Protein AF-A0A2U8JGB9-F1 (afdb_monomer)

Foldseek 3Di:
DCDDQCVDEAEAAACGLFVLLLVLQPDPDFHNEYEYQQYAQAPPLPDDSNRGAAQVSHVFYEYEQQAQADPGNPIRGHDDDHTPHYFCVVQRNHDPCQDVVNVVVCCVVPNPPCVVVSSCVSRCVSVVLVVVCVVPVVDRDDGFDDPHPVCVVVVNTPDPDDD

Solvent-accessible surface area (backbone atoms only — not comparable to full-atom values): 8801 Å² total; per-residue (Å²): 138,87,80,66,45,71,78,37,70,45,79,12,53,27,67,40,14,28,53,45,17,42,50,24,58,72,42,98,56,59,24,35,31,35,38,26,25,13,31,40,3,57,83,39,58,83,44,54,63,83,78,22,43,30,41,82,19,20,76,36,22,39,27,34,29,18,18,30,51,60,57,90,52,65,9,63,13,30,72,71,82,44,36,76,44,66,42,47,60,83,63,10,38,50,41,90,90,42,47,71,70,55,42,52,50,48,35,72,75,69,42,82,87,53,62,68,56,49,72,37,40,22,41,53,42,25,53,54,54,53,52,48,46,70,74,32,68,93,67,58,87,84,86,57,74,61,96,46,61,69,46,41,77,70,63,74,36,79,63,88,70,89,127

Structure (mmCIF, N/CA/C/O backbone):
data_AF-A0A2U8JGB9-F1
#
_entry.id   AF-A0A2U8JGB9-F1
#
loop_
_atom_site.group_PDB
_atom_site.id
_atom_site.type_symbol
_atom_site.label_atom_id
_atom_site.label_alt_id
_atom_site.label_comp_id
_atom_site.label_asym_id
_atom_site.label_entity_id
_atom_site.label_seq_id
_atom_site.pdbx_PDB_ins_code
_atom_site.Cartn_x
_atom_site.Cartn_y
_atom_site.Cartn_z
_atom_site.occupancy
_atom_site.B_iso_or_equiv
_atom_site.auth_seq_id
_atom_site.auth_comp_id
_atom_site.auth_asym_id
_atom_site.auth_atom_id
_atom_site.pdbx_PDB_model_num
ATOM 1 N N . PHE A 1 1 ? -22.806 14.079 18.003 1.00 59.66 1 PHE A N 1
ATOM 2 C CA . PHE A 1 1 ? -22.543 13.418 16.710 1.00 59.66 1 PHE A CA 1
ATOM 3 C C . PHE A 1 1 ? -22.001 12.022 16.982 1.00 59.66 1 PHE A C 1
ATOM 5 O O . PHE A 1 1 ? -21.028 11.920 17.714 1.00 59.66 1 PHE A O 1
ATOM 12 N N . ASN A 1 2 ? -22.656 10.967 16.489 1.00 85.50 2 ASN A N 1
ATOM 13 C CA . ASN A 1 2 ? -22.257 9.570 16.713 1.00 85.50 2 ASN A CA 1
ATOM 14 C C . ASN A 1 2 ? -22.099 8.869 15.353 1.00 85.50 2 ASN A C 1
ATOM 16 O O . ASN A 1 2 ? -22.965 8.101 14.944 1.00 85.50 2 ASN A O 1
ATOM 20 N N . TYR A 1 3 ? -21.051 9.236 14.608 1.00 92.19 3 TYR A N 1
ATOM 21 C CA . TYR A 1 3 ? -20.757 8.615 13.316 1.00 92.19 3 TYR A CA 1
ATOM 22 C C . TYR A 1 3 ? -20.073 7.256 13.544 1.00 92.19 3 TYR A C 1
ATOM 24 O O . TYR A 1 3 ? -19.133 7.187 14.342 1.00 92.19 3 TYR A O 1
ATOM 32 N N . PRO A 1 4 ? -20.530 6.174 12.900 1.00 94.25 4 PRO A N 1
ATOM 33 C CA . PRO A 1 4 ? -20.021 4.838 13.169 1.00 94.25 4 PRO A CA 1
ATOM 34 C C . PRO A 1 4 ? -18.667 4.604 12.465 1.00 94.25 4 PRO A C 1
ATOM 36 O O . PRO A 1 4 ? -18.539 4.773 11.255 1.00 94.25 4 PRO A O 1
ATOM 39 N N . LEU A 1 5 ? -17.635 4.218 13.228 1.00 95.25 5 LEU A N 1
ATOM 40 C CA . LEU A 1 5 ? -16.259 4.059 12.715 1.00 95.25 5 LEU A CA 1
ATOM 41 C C . LEU A 1 5 ? -16.078 2.851 11.784 1.00 95.25 5 LEU A C 1
ATOM 43 O O . LEU A 1 5 ? -15.159 2.835 10.970 1.00 95.25 5 LEU A O 1
ATOM 47 N N . ASN A 1 6 ? -16.991 1.881 11.833 1.00 95.81 6 ASN A N 1
ATOM 48 C CA . ASN A 1 6 ? -17.023 0.774 10.879 1.00 95.81 6 ASN A CA 1
ATOM 49 C C . ASN A 1 6 ? -17.484 1.203 9.465 1.00 95.81 6 ASN A C 1
ATOM 51 O O . ASN A 1 6 ? -17.469 0.383 8.555 1.00 95.81 6 ASN A O 1
ATOM 55 N N . ASN A 1 7 ? -17.874 2.468 9.265 1.00 96.94 7 ASN A N 1
ATOM 56 C CA . ASN A 1 7 ? -18.123 3.051 7.943 1.00 96.94 7 ASN A CA 1
ATOM 57 C C . ASN A 1 7 ? -16.938 3.906 7.452 1.00 96.94 7 ASN A C 1
ATOM 59 O O . ASN A 1 7 ? -17.093 4.677 6.505 1.00 96.94 7 ASN A O 1
ATOM 63 N N . LEU A 1 8 ? -15.783 3.846 8.125 1.00 97.75 8 LEU A N 1
ATOM 64 C CA . LEU A 1 8 ? -14.601 4.630 7.777 1.00 97.75 8 LEU A CA 1
ATOM 65 C C . LEU A 1 8 ? -13.539 3.755 7.104 1.00 97.75 8 LEU A C 1
ATOM 67 O O . LEU A 1 8 ? -13.080 2.767 7.680 1.00 97.75 8 LEU A O 1
ATOM 71 N N . HIS A 1 9 ? -13.128 4.170 5.906 1.00 98.69 9 HIS A N 1
ATOM 72 C CA . HIS A 1 9 ? -11.991 3.623 5.170 1.00 98.69 9 HIS A CA 1
ATOM 73 C C . HIS A 1 9 ? -10.967 4.741 4.969 1.00 98.69 9 HIS A C 1
ATOM 75 O O . HIS A 1 9 ? -11.266 5.751 4.335 1.00 98.69 9 HIS A O 1
ATOM 81 N N . LEU A 1 10 ? -9.776 4.584 5.545 1.00 98.81 10 LEU A N 1
ATOM 82 C CA . LEU A 1 10 ? -8.669 5.523 5.374 1.00 98.81 10 LEU A CA 1
ATOM 83 C C . LEU A 1 10 ? -7.757 5.056 4.237 1.00 98.81 10 LEU A C 1
ATOM 85 O O . LEU A 1 10 ? -7.347 3.898 4.204 1.00 98.81 10 LEU A O 1
ATOM 89 N N . LEU A 1 11 ? -7.406 5.961 3.329 1.00 98.88 11 LEU A N 1
ATOM 90 C CA . LEU A 1 11 ? -6.449 5.704 2.257 1.00 98.88 11 LEU A CA 1
ATOM 91 C C . LEU A 1 11 ? -5.232 6.594 2.487 1.00 98.88 11 LEU A C 1
ATOM 93 O O . LEU A 1 11 ? -5.354 7.820 2.492 1.00 98.88 11 LEU A O 1
ATOM 97 N N .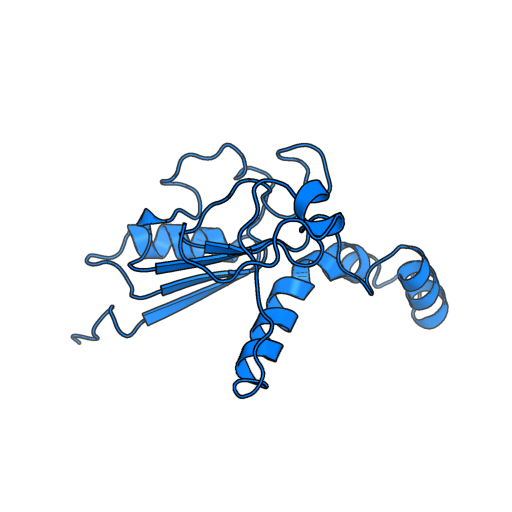 GLY A 1 12 ? -4.071 5.984 2.708 1.00 98.81 12 GLY A N 1
ATOM 98 C CA . GLY A 1 12 ? -2.837 6.702 3.003 1.00 98.81 12 GLY A CA 1
ATOM 99 C C . GLY A 1 12 ? -1.747 6.363 1.997 1.00 98.81 12 GLY A C 1
ATOM 100 O O . GLY A 1 12 ? -1.406 5.198 1.835 1.00 98.81 12 GLY A O 1
ATOM 101 N N . TYR A 1 13 ? -1.187 7.378 1.342 1.00 98.56 13 TYR A N 1
ATOM 102 C CA . TYR A 1 13 ? -0.071 7.240 0.402 1.00 98.56 13 TYR A CA 1
ATOM 103 C C . TYR A 1 13 ? 1.249 7.666 1.040 1.00 98.56 13 TYR A C 1
ATOM 105 O O . TYR A 1 13 ? 1.291 8.710 1.698 1.00 98.56 13 TYR A O 1
ATOM 113 N N . SER A 1 14 ? 2.328 6.911 0.811 1.00 97.50 14 SER A N 1
ATOM 114 C CA . SER A 1 14 ? 3.670 7.255 1.297 1.00 97.50 14 SER A CA 1
ATOM 115 C C . SER A 1 14 ? 3.674 7.469 2.823 1.00 97.50 14 SER A C 1
ATOM 117 O O . SER A 1 14 ? 3.206 6.609 3.570 1.00 97.50 14 SER A O 1
ATOM 119 N N . LEU A 1 15 ? 4.124 8.630 3.316 1.00 97.81 15 LEU A N 1
ATOM 120 C CA . LEU A 1 15 ? 4.026 9.026 4.732 1.00 97.81 15 LEU A CA 1
ATOM 121 C C . LEU A 1 15 ? 2.583 9.019 5.271 1.00 97.81 15 LEU A C 1
ATOM 123 O O . LEU A 1 15 ? 2.352 8.744 6.449 1.00 97.81 15 LEU A O 1
ATOM 127 N N . GLY A 1 16 ? 1.600 9.293 4.412 1.00 98.62 16 GLY A N 1
ATOM 128 C CA . GLY A 1 16 ? 0.182 9.277 4.762 1.00 98.62 16 GLY A CA 1
ATOM 129 C C . GLY A 1 16 ? -0.324 7.894 5.177 1.00 98.62 16 GLY A C 1
ATOM 130 O O . GLY A 1 16 ? -1.269 7.816 5.956 1.00 98.62 16 GLY A O 1
ATOM 131 N N . ALA A 1 17 ? 0.316 6.809 4.727 1.00 98.75 17 ALA A N 1
ATOM 132 C CA . ALA A 1 17 ? -0.012 5.454 5.173 1.00 98.75 17 ALA A CA 1
ATOM 133 C C . ALA A 1 17 ? 0.248 5.279 6.678 1.00 98.75 17 ALA A C 1
ATOM 135 O O . ALA A 1 17 ? -0.591 4.747 7.400 1.00 98.75 17 ALA A O 1
ATOM 136 N N . HIS A 1 18 ? 1.376 5.793 7.172 1.00 98.62 18 HIS A N 1
ATOM 137 C CA . HIS A 1 18 ? 1.700 5.759 8.600 1.00 98.62 18 HIS A CA 1
ATOM 138 C C . HIS A 1 18 ? 0.835 6.722 9.404 1.00 98.62 18 HIS A C 1
ATOM 140 O O . HIS A 1 18 ? 0.386 6.368 10.489 1.00 98.62 18 HIS A O 1
ATOM 146 N N . ALA A 1 19 ? 0.522 7.900 8.855 1.00 98.62 19 ALA A N 1
ATOM 147 C CA . ALA A 1 19 ? -0.438 8.805 9.483 1.00 98.62 19 ALA A CA 1
ATOM 148 C C . ALA A 1 19 ? -1.822 8.147 9.644 1.00 98.62 19 ALA A C 1
ATOM 150 O O . ALA A 1 19 ? -2.444 8.295 10.694 1.00 98.62 19 ALA A O 1
ATOM 151 N N . ALA A 1 20 ? -2.282 7.390 8.641 1.00 98.62 20 ALA A N 1
ATOM 152 C CA . ALA A 1 20 ? -3.527 6.627 8.715 1.00 98.62 20 ALA A CA 1
ATOM 153 C C . ALA A 1 20 ? -3.464 5.515 9.774 1.00 98.62 20 ALA A C 1
ATOM 155 O O . ALA A 1 20 ? -4.414 5.376 10.541 1.00 98.62 20 ALA A O 1
ATOM 156 N N . GLY A 1 21 ? -2.349 4.781 9.854 1.00 98.50 21 GLY A N 1
ATOM 157 C CA . GLY A 1 21 ? -2.120 3.758 10.882 1.00 98.50 21 GLY A CA 1
ATOM 158 C C . GLY A 1 21 ? -2.158 4.325 12.301 1.00 98.50 21 GLY A C 1
ATOM 159 O O . GLY A 1 21 ? -2.992 3.937 13.119 1.00 98.50 21 GLY A O 1
ATOM 160 N N . ILE A 1 22 ? -1.358 5.365 12.553 1.00 98.31 22 ILE A N 1
ATOM 161 C CA . ILE A 1 22 ? -1.321 6.071 13.842 1.00 98.31 22 ILE A CA 1
ATOM 162 C C . ILE A 1 22 ? -2.707 6.630 14.197 1.00 98.31 22 ILE A C 1
ATOM 164 O O . ILE A 1 22 ? -3.150 6.513 15.339 1.00 98.31 22 ILE A O 1
ATOM 168 N N . ALA A 1 23 ? -3.427 7.212 13.232 1.00 98.00 23 ALA A N 1
ATOM 169 C CA . ALA A 1 23 ? -4.787 7.689 13.459 1.00 98.00 23 ALA A CA 1
ATOM 170 C C . ALA A 1 23 ? -5.745 6.545 13.830 1.00 98.00 23 ALA A C 1
ATOM 172 O O . ALA A 1 23 ? -6.512 6.700 14.781 1.00 98.00 23 ALA A O 1
ATOM 173 N N . GLY A 1 24 ? -5.683 5.413 13.119 1.00 97.38 24 GLY A N 1
ATOM 174 C CA . GLY A 1 24 ? -6.469 4.207 13.388 1.00 97.38 24 GLY A CA 1
ATOM 175 C C . GLY A 1 24 ? -6.248 3.677 14.803 1.00 97.38 24 GLY A C 1
ATOM 176 O O . GLY A 1 24 ? -7.212 3.526 15.557 1.00 97.38 24 GLY A O 1
ATOM 177 N N . ASN A 1 25 ? -4.986 3.535 15.209 1.00 95.25 25 ASN A N 1
ATOM 178 C CA . ASN A 1 25 ? -4.601 3.089 16.550 1.00 95.25 25 ASN A CA 1
ATOM 179 C C . ASN A 1 25 ? -5.090 4.035 17.671 1.00 95.25 25 ASN A C 1
ATOM 181 O O . ASN A 1 25 ? -5.446 3.598 18.763 1.00 95.25 25 ASN A O 1
ATOM 185 N N . LEU A 1 26 ? -5.168 5.344 17.405 1.00 96.31 26 LEU A N 1
ATOM 186 C CA . LEU A 1 26 ? -5.637 6.343 18.378 1.00 96.31 26 LEU A CA 1
ATOM 187 C C . LEU A 1 26 ? -7.170 6.473 18.457 1.00 96.31 26 LEU A C 1
ATOM 189 O O . LEU A 1 26 ? -7.690 7.213 19.303 1.00 96.31 26 LEU A O 1
ATOM 193 N N . THR A 1 27 ? -7.925 5.787 17.597 1.00 95.25 27 THR A N 1
ATOM 194 C CA . THR A 1 27 ? -9.391 5.800 17.669 1.00 95.25 27 THR A CA 1
ATOM 195 C C . THR A 1 27 ? -9.921 4.967 18.843 1.00 95.25 27 THR A C 1
ATOM 197 O O . THR A 1 27 ? -9.346 3.968 19.256 1.00 95.25 27 THR 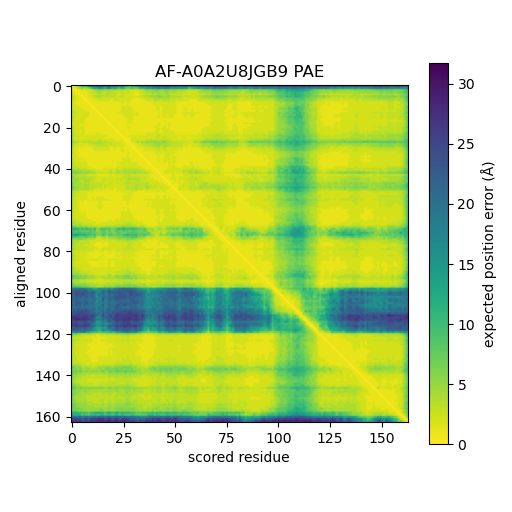A O 1
ATOM 200 N N . LYS A 1 28 ? -11.082 5.351 19.397 1.00 91.56 28 LYS A N 1
ATOM 201 C CA . LYS A 1 28 ? -11.705 4.628 20.531 1.00 91.56 28 LYS A CA 1
ATOM 202 C C . LYS A 1 28 ? -12.185 3.211 20.182 1.00 91.56 28 LYS A C 1
ATOM 204 O O . LYS A 1 28 ? -12.444 2.418 21.083 1.00 91.56 28 LYS A O 1
ATOM 209 N N . LYS A 1 29 ? -12.416 2.939 18.899 1.00 94.19 29 LYS A N 1
ATOM 210 C CA . LYS A 1 29 ? -12.789 1.641 18.325 1.00 94.19 29 LYS A CA 1
ATOM 211 C C . LYS A 1 29 ? -12.122 1.561 16.962 1.00 94.19 29 LYS A C 1
ATOM 213 O O . LYS A 1 29 ? -12.126 2.581 16.280 1.00 94.19 29 LYS A O 1
ATOM 218 N N . LYS A 1 30 ? -11.661 0.374 16.560 1.00 95.44 30 LYS A N 1
ATOM 219 C CA . LYS A 1 30 ? -11.057 0.158 15.242 1.00 95.44 30 LYS A CA 1
ATOM 220 C C . LYS A 1 30 ? -11.929 0.739 14.123 1.00 95.44 30 LYS A C 1
ATOM 222 O O . LYS A 1 30 ? -13.160 0.629 14.141 1.00 95.44 30 LYS A O 1
ATOM 227 N N . VAL A 1 31 ? -11.268 1.392 13.173 1.00 98.06 31 VAL A N 1
ATOM 228 C CA . VAL A 1 31 ? -11.873 1.775 11.894 1.00 98.06 31 VAL A CA 1
ATOM 229 C C . VAL A 1 31 ? -12.008 0.532 11.020 1.00 98.06 31 VAL A C 1
ATOM 231 O O . VAL A 1 31 ? -11.289 -0.448 11.219 1.00 98.06 31 VAL A O 1
ATOM 234 N N . ASN A 1 32 ? -12.912 0.556 10.041 1.00 98.56 32 ASN A N 1
ATOM 235 C CA . ASN A 1 32 ? -13.166 -0.639 9.236 1.00 98.56 32 ASN A CA 1
ATOM 236 C C . ASN A 1 32 ? -11.969 -1.049 8.383 1.00 98.56 32 ASN A C 1
ATOM 238 O O . ASN A 1 32 ? -11.623 -2.226 8.330 1.00 98.56 32 ASN A O 1
ATOM 242 N N . ARG A 1 33 ? -11.352 -0.086 7.694 1.00 98.88 33 ARG A N 1
ATOM 243 C CA . ARG A 1 33 ? -10.290 -0.395 6.743 1.00 98.88 33 ARG A CA 1
ATOM 244 C C . ARG A 1 33 ? -9.250 0.706 6.647 1.00 98.88 33 ARG A C 1
ATOM 246 O O . ARG A 1 33 ? -9.590 1.890 6.635 1.00 98.88 33 ARG A O 1
ATOM 253 N N . ILE A 1 34 ? -7.994 0.305 6.506 1.00 98.94 34 ILE A N 1
ATOM 254 C CA . ILE A 1 34 ? -6.903 1.174 6.068 1.00 98.94 34 ILE A CA 1
ATOM 255 C C . ILE A 1 34 ? -6.283 0.562 4.814 1.00 98.94 34 ILE A C 1
ATOM 257 O O . ILE A 1 34 ? -5.935 -0.614 4.814 1.00 98.94 34 ILE A O 1
ATOM 261 N N . THR A 1 35 ? -6.117 1.361 3.762 1.00 98.94 35 THR A N 1
ATOM 262 C CA . THR A 1 35 ? -5.309 0.974 2.601 1.00 98.94 35 THR A CA 1
ATOM 263 C C . THR A 1 35 ? -4.018 1.784 2.572 1.00 98.94 35 THR A C 1
ATOM 265 O O . THR A 1 35 ? -4.052 3.015 2.480 1.00 98.94 35 THR A O 1
ATOM 268 N N . GLY A 1 36 ? -2.883 1.087 2.648 1.00 98.88 36 GLY A N 1
ATOM 269 C CA . GLY A 1 36 ? -1.548 1.663 2.503 1.00 98.88 36 GLY A CA 1
ATOM 270 C C . GLY A 1 36 ? -1.095 1.639 1.044 1.00 98.88 36 GLY A C 1
ATOM 271 O O . GLY A 1 36 ? -0.913 0.574 0.462 1.00 98.88 36 GLY A O 1
ATOM 272 N N . LEU A 1 37 ? -0.897 2.809 0.446 1.00 98.81 37 LEU A N 1
ATOM 273 C CA . LEU A 1 37 ? -0.422 2.963 -0.928 1.00 98.81 37 LEU A CA 1
ATOM 274 C C . LEU A 1 37 ? 1.072 3.302 -0.889 1.00 98.81 37 LEU A C 1
ATOM 276 O O . LEU A 1 37 ? 1.445 4.429 -0.569 1.00 98.81 37 LEU A O 1
ATOM 280 N N . ASP A 1 38 ? 1.905 2.294 -1.138 1.00 98.50 38 ASP A N 1
ATOM 281 C CA . ASP A 1 38 ? 3.371 2.306 -1.039 1.00 98.50 38 ASP A CA 1
ATOM 282 C C . ASP A 1 38 ? 3.881 3.072 0.198 1.00 98.50 38 ASP A C 1
ATOM 284 O O . ASP A 1 38 ? 4.454 4.155 0.057 1.00 98.50 38 ASP A O 1
ATOM 288 N N . PRO A 1 39 ? 3.625 2.566 1.427 1.00 98.62 39 PRO A N 1
ATOM 289 C CA . PRO A 1 39 ? 4.016 3.250 2.660 1.00 98.62 39 PRO A CA 1
ATOM 290 C C . PRO A 1 39 ? 5.506 3.599 2.667 1.00 98.62 39 PRO A C 1
ATOM 292 O O . PRO A 1 39 ? 6.320 2.839 2.142 1.00 98.62 39 PRO A O 1
ATOM 295 N N . ALA A 1 40 ? 5.872 4.734 3.261 1.00 97.50 40 ALA A N 1
ATOM 296 C CA . ALA A 1 40 ? 7.257 5.201 3.255 1.00 97.50 40 ALA A CA 1
ATOM 297 C C . ALA A 1 40 ? 8.203 4.203 3.949 1.00 97.50 40 ALA A C 1
ATOM 299 O O . ALA A 1 40 ? 7.958 3.762 5.063 1.00 97.50 40 ALA A O 1
ATOM 300 N N . GLY A 1 41 ? 9.311 3.857 3.299 1.00 95.62 41 GLY A N 1
ATOM 301 C CA . GLY A 1 41 ? 10.339 2.977 3.860 1.00 95.62 41 GLY A CA 1
ATOM 302 C C . GLY A 1 41 ? 11.256 3.657 4.882 1.00 95.62 41 GLY A C 1
ATOM 303 O O . GLY A 1 41 ? 11.380 3.145 6.000 1.00 95.62 41 GLY A O 1
ATOM 304 N N . PRO A 1 42 ? 11.899 4.799 4.549 1.00 93.19 42 PRO A N 1
ATOM 305 C CA . PRO A 1 42 ? 12.928 5.388 5.400 1.00 93.19 42 PRO A CA 1
ATOM 306 C C . PRO A 1 42 ? 12.359 5.756 6.766 1.00 93.19 42 PRO A C 1
ATOM 308 O O . PRO A 1 42 ? 11.308 6.392 6.840 1.00 93.19 42 PRO A O 1
ATOM 311 N N . THR A 1 43 ? 13.063 5.389 7.836 1.00 93.00 43 THR A N 1
ATOM 312 C CA . THR A 1 43 ? 12.672 5.542 9.251 1.00 93.00 43 THR A CA 1
ATOM 313 C C . THR A 1 43 ? 11.549 4.624 9.743 1.00 93.00 43 THR A C 1
ATOM 315 O O . THR A 1 43 ? 11.411 4.468 10.956 1.00 93.00 43 THR A O 1
ATOM 318 N N . PHE A 1 44 ? 10.797 3.966 8.851 1.00 97.12 44 PHE A N 1
ATOM 319 C CA . PHE A 1 44 ? 9.663 3.106 9.220 1.00 97.12 44 PHE A CA 1
ATOM 320 C C . PHE A 1 44 ? 9.936 1.606 9.054 1.00 97.12 44 PHE A C 1
ATOM 322 O O . PHE A 1 44 ? 9.281 0.801 9.716 1.00 97.12 44 PHE A O 1
ATOM 329 N N . GLU A 1 45 ? 10.925 1.205 8.246 1.00 96.50 45 GLU A N 1
ATOM 330 C CA . GLU A 1 45 ? 11.286 -0.210 8.032 1.00 96.50 45 GLU A CA 1
ATOM 331 C C . GLU A 1 45 ? 11.555 -0.949 9.358 1.00 96.50 45 GLU A C 1
ATOM 333 O O . GLU A 1 45 ? 11.133 -2.089 9.567 1.00 96.50 45 GLU A O 1
ATOM 338 N N . TYR A 1 46 ? 12.198 -0.265 10.303 1.00 96.38 46 TYR A N 1
ATOM 339 C CA . TYR A 1 46 ? 12.512 -0.796 11.632 1.00 96.38 46 TYR A CA 1
ATOM 340 C C . TYR A 1 46 ? 11.715 -0.133 12.758 1.00 96.38 46 TYR A C 1
ATOM 342 O O . TYR A 1 46 ? 12.010 -0.363 13.929 1.00 96.38 46 TYR A O 1
ATOM 350 N N . ALA A 1 47 ? 10.713 0.681 12.418 1.00 95.19 47 ALA A N 1
ATOM 351 C CA . ALA A 1 47 ? 9.856 1.307 13.410 1.00 95.19 47 ALA A CA 1
ATOM 352 C C . ALA A 1 47 ? 8.976 0.275 14.129 1.00 95.19 47 ALA A C 1
ATOM 354 O O . ALA A 1 47 ? 8.531 -0.731 13.551 1.00 95.19 47 ALA A O 1
ATOM 355 N N . ASP A 1 48 ? 8.721 0.569 15.402 1.00 95.56 48 ASP A N 1
ATOM 356 C CA . ASP A 1 48 ? 7.756 -0.140 16.232 1.00 95.56 48 ASP A CA 1
ATOM 357 C C . ASP A 1 48 ? 6.344 -0.008 15.650 1.00 95.56 48 ASP A C 1
ATOM 359 O O . ASP A 1 48 ? 6.024 0.990 15.007 1.00 95.56 48 ASP A O 1
ATOM 363 N N . GLU A 1 49 ? 5.490 -1.006 15.869 1.00 94.75 49 GLU A N 1
ATOM 364 C CA . GLU A 1 49 ? 4.116 -1.027 15.348 1.00 94.75 49 GLU A CA 1
ATOM 365 C C . GLU A 1 49 ? 3.296 0.190 15.772 1.00 94.75 49 GLU A C 1
ATOM 367 O O . GLU A 1 49 ? 2.489 0.667 14.983 1.00 94.75 49 GLU A O 1
ATOM 372 N N . LEU A 1 50 ? 3.576 0.769 16.943 1.00 94.06 50 LEU A N 1
ATOM 373 C CA . LEU A 1 50 ? 2.897 1.973 17.425 1.00 94.06 50 LEU A CA 1
ATOM 374 C C . LEU A 1 50 ? 3.258 3.251 16.652 1.00 94.06 50 LEU A C 1
ATOM 376 O O . LEU A 1 50 ? 2.563 4.260 16.790 1.00 94.06 50 LEU A O 1
ATOM 380 N N . THR A 1 51 ? 4.350 3.249 15.882 1.00 95.25 51 THR A N 1
ATOM 381 C CA . THR A 1 51 ? 4.863 4.435 15.175 1.00 95.25 51 THR A CA 1
ATOM 382 C C . THR A 1 51 ? 4.859 4.293 13.654 1.00 95.25 51 THR A C 1
ATOM 384 O O . THR A 1 51 ? 5.334 5.190 12.955 1.00 95.25 51 THR A O 1
ATOM 387 N N . ARG A 1 52 ? 4.285 3.211 13.120 1.00 98.00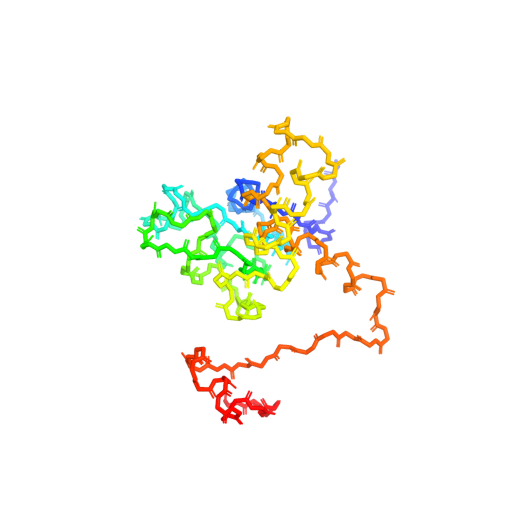 52 ARG A N 1
ATOM 388 C CA . ARG A 1 52 ? 4.090 2.983 11.680 1.00 98.00 52 ARG A CA 1
ATOM 389 C C . ARG A 1 52 ? 2.694 2.422 11.408 1.00 98.00 52 ARG A C 1
ATOM 391 O O . ARG A 1 52 ? 1.883 2.301 12.308 1.00 98.00 52 ARG A O 1
ATOM 398 N N . LEU A 1 53 ? 2.441 2.072 10.149 1.00 98.81 53 LEU A N 1
ATOM 399 C CA . LEU A 1 53 ? 1.258 1.296 9.783 1.00 98.81 53 LEU A CA 1
ATOM 400 C C . LEU A 1 53 ? 1.462 -0.150 10.251 1.00 98.81 53 LEU A C 1
ATOM 402 O O . LEU A 1 53 ? 2.553 -0.705 10.064 1.00 98.81 53 LEU A O 1
ATOM 406 N N . SER A 1 54 ? 0.434 -0.742 10.841 1.00 98.50 54 SER A N 1
ATOM 407 C CA . SER A 1 54 ? 0.399 -2.120 11.314 1.00 98.50 54 SER A CA 1
ATOM 408 C C . SER A 1 54 ? -0.980 -2.756 11.065 1.00 98.50 54 SER A C 1
ATOM 410 O O . SER A 1 54 ? -1.971 -2.038 10.899 1.00 98.50 54 SER A O 1
ATOM 412 N N . PRO A 1 55 ? -1.094 -4.098 11.073 1.00 98.50 55 PRO A N 1
ATOM 413 C CA . PRO A 1 55 ? -2.388 -4.770 10.950 1.00 98.50 55 PRO A CA 1
ATOM 414 C C . PRO A 1 55 ? -3.354 -4.429 12.094 1.00 98.50 55 PRO A C 1
ATOM 416 O O . PRO A 1 55 ? -4.568 -4.497 11.914 1.00 98.50 55 PRO A O 1
ATOM 419 N N . ASP A 1 56 ? -2.848 -4.029 13.262 1.00 97.56 56 ASP A N 1
ATOM 420 C CA . ASP A 1 56 ? -3.681 -3.744 14.427 1.00 97.56 56 ASP A CA 1
ATOM 421 C C . ASP A 1 56 ? -4.429 -2.406 14.347 1.00 97.56 56 ASP A C 1
ATOM 423 O O . ASP A 1 56 ? -5.406 -2.212 15.074 1.00 97.56 56 ASP A O 1
ATOM 427 N N . ASP A 1 57 ? -4.058 -1.533 13.409 1.00 98.38 57 ASP A N 1
ATOM 428 C CA . ASP A 1 57 ? -4.580 -0.167 13.301 1.00 98.38 57 ASP A CA 1
ATOM 429 C C . ASP A 1 57 ? -6.037 -0.092 12.792 1.00 98.38 57 ASP A C 1
ATOM 431 O O . ASP A 1 57 ? -6.707 0.934 12.943 1.00 98.38 57 ASP A O 1
ATOM 435 N N . ALA A 1 58 ? -6.552 -1.171 12.190 1.00 98.62 58 ALA A N 1
ATOM 436 C CA . ALA A 1 58 ? -7.925 -1.282 11.691 1.00 98.62 58 ALA A CA 1
ATOM 437 C C . ALA A 1 58 ? -8.453 -2.722 11.773 1.00 98.62 58 ALA A C 1
ATOM 439 O O . ALA A 1 58 ? -7.716 -3.651 12.109 1.00 98.62 58 ALA A O 1
ATOM 440 N N . ASP A 1 59 ? -9.742 -2.919 11.478 1.00 98.56 59 ASP A N 1
ATOM 441 C CA . ASP A 1 59 ? -10.313 -4.268 11.330 1.00 98.56 59 ASP A CA 1
ATOM 442 C C . ASP A 1 59 ? -9.713 -4.997 10.115 1.00 98.56 59 ASP A C 1
ATOM 444 O O . ASP A 1 59 ? -9.569 -6.218 10.128 1.00 98.56 59 ASP A O 1
ATOM 448 N N . PHE A 1 60 ? -9.345 -4.252 9.068 1.00 98.81 60 PHE A N 1
ATOM 449 C CA . PHE A 1 60 ? -8.652 -4.773 7.897 1.00 98.81 60 PHE A CA 1
ATOM 450 C C . PHE A 1 60 ? -7.643 -3.760 7.347 1.00 98.81 60 PHE A C 1
ATOM 452 O O . PHE A 1 60 ? -7.914 -2.564 7.266 1.00 98.81 60 PHE A O 1
ATOM 459 N N . VAL A 1 61 ? -6.473 -4.249 6.944 1.00 98.88 61 VAL A N 1
ATOM 460 C CA . VAL A 1 61 ? -5.371 -3.431 6.425 1.00 98.88 61 VAL A CA 1
ATOM 461 C C . VAL A 1 61 ? -4.832 -4.109 5.182 1.00 98.88 61 VAL A C 1
ATOM 463 O O . VAL A 1 61 ? -4.347 -5.237 5.266 1.00 98.88 61 VAL A O 1
ATOM 466 N N . ASP A 1 62 ? -4.926 -3.441 4.041 1.00 98.88 62 ASP A N 1
ATOM 467 C CA . ASP A 1 62 ? -4.364 -3.908 2.778 1.00 98.88 62 ASP A CA 1
ATOM 468 C C . ASP A 1 62 ? -3.333 -2.920 2.242 1.00 98.88 62 ASP A C 1
ATOM 470 O O . ASP A 1 62 ? -3.508 -1.706 2.331 1.00 98.88 62 ASP A O 1
ATOM 474 N N . VAL A 1 63 ? -2.229 -3.439 1.714 1.00 98.94 63 VAL A N 1
ATOM 475 C CA . VAL A 1 63 ? -1.061 -2.627 1.372 1.00 98.94 63 VAL A CA 1
ATOM 476 C C . VAL A 1 63 ? -0.587 -2.964 -0.034 1.00 98.94 63 VAL A C 1
ATOM 478 O O . VAL A 1 63 ? -0.446 -4.133 -0.394 1.00 98.94 63 VAL A O 1
ATOM 481 N N . LEU A 1 64 ? -0.339 -1.933 -0.838 1.00 98.88 64 LEU A N 1
ATOM 482 C CA . LEU A 1 64 ? 0.311 -2.048 -2.140 1.00 98.88 64 LEU A CA 1
ATOM 483 C C . LEU A 1 64 ? 1.764 -1.595 -2.014 1.00 98.88 64 LEU A C 1
ATOM 485 O O . LEU A 1 64 ? 2.008 -0.423 -1.750 1.00 98.88 64 LEU A O 1
ATOM 489 N N . HIS A 1 65 ? 2.714 -2.491 -2.260 1.00 98.62 65 HIS A N 1
ATOM 490 C CA . HIS A 1 65 ? 4.145 -2.185 -2.296 1.00 98.62 65 HIS A CA 1
ATOM 491 C C . HIS A 1 65 ? 4.599 -2.089 -3.748 1.00 98.62 65 HIS A C 1
ATOM 493 O O . HIS A 1 65 ? 4.645 -3.101 -4.451 1.00 98.62 65 HIS A O 1
ATOM 499 N N . THR A 1 66 ? 4.921 -0.889 -4.219 1.00 97.88 66 THR A N 1
ATOM 500 C CA . THR A 1 66 ? 5.243 -0.644 -5.631 1.00 97.88 66 THR A CA 1
ATOM 501 C C . THR A 1 66 ? 6.646 -0.103 -5.862 1.00 97.88 66 THR A C 1
ATOM 503 O O . THR A 1 66 ? 7.120 -0.199 -7.002 1.00 97.88 66 THR A O 1
ATOM 506 N N . TYR A 1 67 ? 7.342 0.377 -4.821 1.00 95.44 67 TYR A N 1
ATOM 507 C CA . TYR A 1 67 ? 8.721 0.849 -4.953 1.00 95.44 67 TYR A CA 1
ATOM 508 C C . TYR A 1 67 ? 9.661 0.464 -3.797 1.00 95.44 67 TYR A C 1
ATOM 510 O O . TYR A 1 67 ? 10.285 1.301 -3.140 1.00 95.44 67 TYR A O 1
ATOM 518 N N . THR A 1 68 ? 9.847 -0.839 -3.600 1.00 95.56 68 THR A N 1
ATOM 519 C CA . THR A 1 68 ? 10.678 -1.409 -2.522 1.00 95.56 68 THR A CA 1
ATOM 520 C C . THR A 1 68 ? 12.155 -1.596 -2.889 1.00 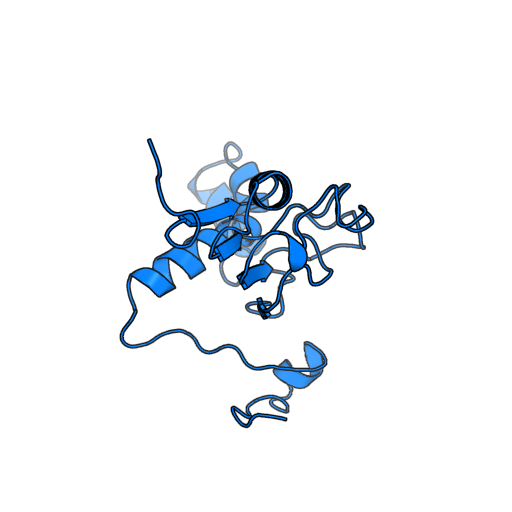95.56 68 THR A C 1
ATOM 522 O O . THR A 1 68 ? 12.929 -2.160 -2.117 1.00 95.56 68 THR A O 1
ATOM 525 N N . ARG A 1 69 ? 12.597 -1.142 -4.072 1.00 90.44 69 ARG A N 1
ATOM 526 C CA . ARG A 1 69 ? 13.987 -1.322 -4.524 1.00 90.44 69 ARG A CA 1
ATOM 527 C C . ARG A 1 69 ? 14.967 -0.541 -3.645 1.00 90.44 69 ARG A C 1
ATOM 529 O O . ARG A 1 69 ? 14.897 0.679 -3.553 1.00 90.44 69 ARG A O 1
ATOM 536 N N . GLY A 1 70 ? 15.954 -1.246 -3.100 1.00 87.56 70 GLY A N 1
ATOM 537 C CA . GLY A 1 70 ? 17.021 -0.678 -2.278 1.00 87.56 70 GLY A CA 1
ATOM 538 C C . GLY A 1 70 ? 17.426 -1.650 -1.175 1.00 87.56 70 GLY A C 1
ATOM 539 O O . GLY A 1 70 ? 16.813 -2.705 -1.019 1.00 87.56 70 GLY A O 1
ATOM 540 N N . SER A 1 71 ? 18.455 -1.310 -0.401 1.00 84.44 71 SER A N 1
ATOM 541 C CA . SER A 1 71 ? 18.665 -1.994 0.878 1.00 84.44 71 SER A CA 1
ATOM 542 C C . SER A 1 71 ? 17.535 -1.623 1.848 1.00 84.44 71 SER A C 1
ATOM 544 O O . SER A 1 71 ? 16.996 -0.518 1.719 1.00 84.44 71 SER A O 1
ATOM 546 N N . PRO A 1 72 ? 17.216 -2.477 2.835 1.00 84.00 72 PRO A N 1
ATOM 547 C CA . PRO A 1 72 ? 16.278 -2.132 3.901 1.00 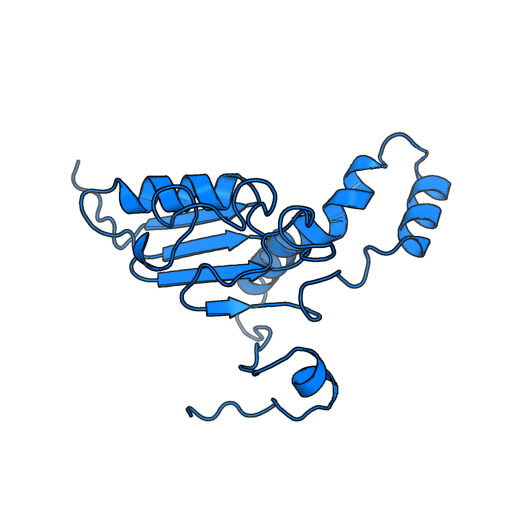84.00 72 PRO A CA 1
ATOM 548 C C . PRO A 1 72 ? 16.565 -0.744 4.497 1.00 84.00 72 PRO A C 1
ATOM 550 O O . PRO A 1 72 ? 17.735 -0.372 4.634 1.00 84.00 72 PRO A O 1
ATOM 553 N N . ASP A 1 73 ? 15.510 0.022 4.791 1.00 82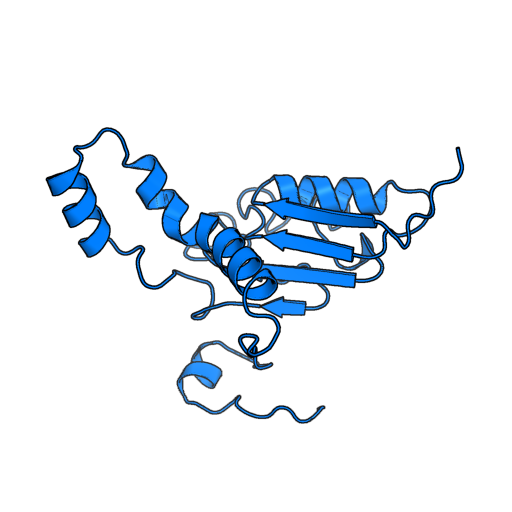.00 73 ASP A N 1
ATOM 554 C CA . ASP A 1 73 ? 15.546 1.418 5.281 1.00 82.00 73 ASP A CA 1
ATOM 555 C C . ASP A 1 73 ? 16.145 2.458 4.303 1.00 82.00 73 ASP A C 1
ATOM 557 O O . ASP A 1 73 ? 16.219 3.648 4.599 1.00 82.00 73 ASP A O 1
ATOM 561 N N . ARG A 1 74 ? 16.549 2.038 3.095 1.00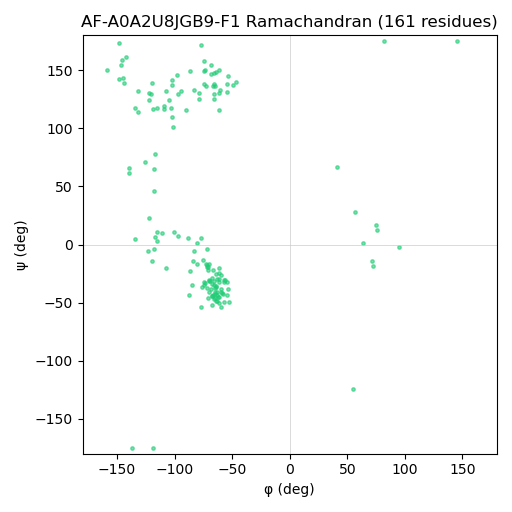 83.75 74 ARG A N 1
ATOM 562 C CA . ARG A 1 74 ? 16.963 2.939 1.999 1.00 83.75 74 ARG A CA 1
ATOM 563 C C . ARG A 1 74 ? 16.081 2.835 0.757 1.00 83.75 74 ARG A C 1
ATOM 565 O O . ARG A 1 74 ? 16.314 3.564 -0.206 1.00 83.75 74 ARG A O 1
ATOM 572 N N . SER A 1 75 ? 15.114 1.921 0.742 1.00 89.50 75 SER A N 1
ATOM 573 C CA . SER A 1 75 ? 14.054 1.906 -0.265 1.00 89.50 75 SER A CA 1
ATOM 574 C C . SER A 1 75 ? 13.048 3.020 0.011 1.00 89.50 75 SER A C 1
ATOM 576 O O . SER A 1 75 ? 12.838 3.397 1.160 1.00 89.50 75 SER A O 1
ATOM 578 N N . ILE A 1 76 ? 12.438 3.558 -1.047 1.00 91.94 76 ILE A N 1
ATOM 579 C CA . ILE A 1 76 ? 11.442 4.634 -0.928 1.00 91.94 76 ILE A CA 1
ATOM 580 C C . ILE A 1 76 ? 10.139 4.098 -0.332 1.00 91.94 76 ILE A C 1
ATOM 582 O O . ILE A 1 76 ? 9.613 4.698 0.603 1.00 91.94 76 ILE A O 1
ATOM 586 N N . GLY A 1 77 ? 9.659 2.958 -0.830 1.00 96.00 77 GLY A N 1
ATOM 587 C CA . GLY A 1 77 ? 8.598 2.177 -0.204 1.00 96.00 77 GLY A CA 1
ATOM 588 C C . GLY A 1 77 ? 9.152 1.203 0.839 1.00 96.00 77 GLY A C 1
ATOM 589 O O . GLY A 1 77 ? 10.277 0.701 0.708 1.00 96.00 77 GLY A O 1
ATOM 590 N N . ILE A 1 78 ? 8.357 0.926 1.868 1.00 98.06 78 ILE A N 1
ATOM 591 C CA . ILE A 1 78 ? 8.666 -0.059 2.906 1.00 98.06 78 ILE A CA 1
ATOM 592 C C . ILE A 1 78 ? 8.685 -1.475 2.310 1.00 98.06 78 ILE A C 1
ATOM 594 O O . ILE A 1 78 ? 7.831 -1.823 1.487 1.00 98.06 78 ILE A O 1
ATOM 598 N N . GLN A 1 79 ? 9.671 -2.294 2.682 1.00 97.69 79 GLN A N 1
ATOM 599 C CA . GLN A 1 79 ? 9.829 -3.644 2.126 1.00 97.69 79 GLN A CA 1
ATOM 600 C C . GLN A 1 79 ? 9.024 -4.677 2.908 1.00 97.69 79 GLN A C 1
ATOM 602 O O . GLN A 1 79 ? 8.383 -5.547 2.309 1.00 97.69 79 GLN A O 1
ATOM 607 N N . LYS A 1 80 ? 9.064 -4.593 4.241 1.00 97.00 80 LYS A N 1
ATOM 608 C CA . LYS A 1 80 ? 8.355 -5.526 5.117 1.00 97.00 80 LYS A CA 1
ATOM 609 C C . LYS A 1 80 ? 6.831 -5.440 4.947 1.00 97.00 80 LYS A C 1
ATOM 611 O O . LYS A 1 80 ? 6.309 -4.351 4.700 1.00 97.00 80 LYS A O 1
ATOM 616 N N . PRO A 1 81 ? 6.121 -6.563 5.145 1.00 98.31 81 PRO A N 1
ATOM 617 C CA . PRO A 1 81 ? 4.669 -6.548 5.231 1.00 98.31 81 PRO A CA 1
ATOM 618 C C . PRO A 1 81 ? 4.223 -5.771 6.474 1.00 98.31 81 PRO A C 1
ATOM 620 O O . PRO A 1 81 ? 4.819 -5.899 7.553 1.00 98.31 81 PRO A O 1
ATOM 623 N N . VAL A 1 82 ? 3.187 -4.954 6.313 1.00 98.62 82 VAL A N 1
ATOM 624 C CA . VAL A 1 82 ? 2.603 -4.116 7.370 1.00 98.62 82 VAL A CA 1
ATOM 625 C C . VAL A 1 82 ? 1.075 -4.175 7.414 1.00 98.62 82 VAL A C 1
ATOM 627 O O . VAL A 1 82 ? 0.470 -3.464 8.215 1.00 98.62 82 VAL A O 1
ATOM 630 N N . GLY A 1 83 ? 0.447 -5.021 6.593 1.00 98.62 83 GLY A N 1
ATOM 631 C CA . GLY A 1 83 ? -0.995 -5.235 6.575 1.00 98.62 83 GLY A CA 1
ATOM 632 C C . GLY A 1 83 ? -1.420 -6.666 6.901 1.00 98.62 83 GLY A C 1
ATOM 633 O O . GLY A 1 83 ? -0.632 -7.545 7.240 1.00 98.62 83 GLY A O 1
ATOM 634 N N . HIS A 1 84 ? -2.726 -6.895 6.792 1.00 98.75 84 HIS A N 1
ATOM 635 C CA . HIS A 1 84 ? -3.302 -8.236 6.740 1.00 98.75 84 HIS A CA 1
ATOM 636 C C . HIS A 1 84 ? -3.062 -8.881 5.370 1.00 98.75 84 HIS A C 1
ATOM 638 O O . HIS A 1 84 ? -2.898 -10.098 5.271 1.00 98.75 84 HIS A O 1
ATOM 644 N N . ILE A 1 85 ? -3.086 -8.060 4.314 1.00 98.50 85 ILE A N 1
ATOM 645 C CA . ILE A 1 85 ? -2.789 -8.447 2.938 1.00 98.50 85 ILE A CA 1
ATOM 646 C C . ILE A 1 85 ? -1.802 -7.439 2.352 1.00 98.50 85 ILE A C 1
ATOM 648 O O . ILE A 1 85 ? -2.151 -6.286 2.115 1.00 98.50 85 ILE A O 1
ATOM 652 N N . ASP A 1 86 ? -0.594 -7.905 2.060 1.00 98.75 86 ASP A N 1
ATOM 653 C CA . ASP A 1 86 ? 0.455 -7.122 1.413 1.00 98.75 86 ASP A CA 1
ATOM 654 C C . ASP A 1 86 ? 0.649 -7.634 -0.017 1.00 98.75 86 ASP A C 1
ATOM 656 O O . ASP A 1 86 ? 0.987 -8.799 -0.258 1.00 98.75 86 ASP A O 1
ATOM 660 N N . ILE A 1 87 ? 0.379 -6.769 -0.989 1.00 98.75 87 ILE A N 1
ATOM 661 C CA . ILE A 1 87 ? 0.446 -7.079 -2.415 1.00 98.75 87 ILE A CA 1
ATOM 662 C C . ILE A 1 87 ? 1.674 -6.381 -2.984 1.00 98.75 87 ILE A C 1
ATOM 664 O O . ILE A 1 87 ? 1.876 -5.184 -2.792 1.00 98.75 87 ILE A O 1
ATOM 668 N N . TYR A 1 88 ? 2.465 -7.132 -3.747 1.00 98.50 88 TYR A N 1
ATOM 669 C CA . TYR A 1 88 ? 3.697 -6.659 -4.374 1.00 98.50 88 TYR A CA 1
ATOM 670 C C . TYR A 1 88 ? 3.569 -6.729 -5.906 1.00 98.50 88 TYR A C 1
ATOM 672 O O . TYR A 1 88 ? 4.095 -7.666 -6.521 1.00 98.50 88 TYR A O 1
ATOM 680 N N . PRO A 1 89 ? 2.861 -5.784 -6.564 1.00 98.25 89 PRO A N 1
ATOM 681 C CA . PRO A 1 89 ? 2.724 -5.767 -8.017 1.00 98.25 89 PRO A CA 1
ATOM 682 C C . PRO A 1 89 ? 4.093 -5.787 -8.694 1.00 98.25 89 PRO A C 1
ATOM 684 O O . PRO A 1 89 ? 4.988 -5.022 -8.327 1.00 98.25 89 PRO A O 1
ATOM 687 N N . ASN A 1 90 ? 4.275 -6.680 -9.669 1.00 96.94 90 ASN A N 1
ATOM 688 C CA . ASN A 1 90 ? 5.551 -6.865 -10.376 1.00 96.94 90 ASN A CA 1
ATOM 689 C C . ASN A 1 90 ? 6.733 -7.183 -9.426 1.00 96.94 90 ASN A C 1
ATOM 691 O O . ASN A 1 90 ? 7.895 -6.860 -9.687 1.00 96.94 90 ASN A O 1
ATOM 695 N N . GLY A 1 91 ? 6.431 -7.807 -8.282 1.00 96.12 91 GLY A N 1
ATOM 696 C CA . GLY A 1 91 ? 7.396 -8.111 -7.229 1.00 96.12 91 GLY A CA 1
ATOM 697 C C . GLY A 1 91 ? 7.799 -6.906 -6.375 1.00 96.12 91 GLY A C 1
ATOM 698 O O . GLY A 1 91 ? 8.798 -6.985 -5.668 1.00 96.12 91 GLY A O 1
ATOM 699 N N . GLY A 1 92 ? 7.083 -5.784 -6.482 1.00 95.56 92 GLY A N 1
ATOM 700 C CA . GLY A 1 92 ? 7.153 -4.604 -5.613 1.00 95.56 92 GLY A CA 1
ATOM 701 C C . GLY A 1 92 ? 8.393 -3.720 -5.731 1.00 95.56 92 GLY A C 1
ATOM 702 O O . GLY A 1 92 ? 8.347 -2.557 -5.352 1.00 95.56 92 GLY A O 1
ATOM 703 N N . GLY A 1 93 ? 9.490 -4.218 -6.302 1.00 92.19 93 GLY A N 1
ATOM 704 C CA . GLY A 1 93 ? 10.723 -3.440 -6.416 1.00 92.19 93 GLY A CA 1
ATOM 705 C C . GLY A 1 93 ? 10.613 -2.249 -7.370 1.00 92.19 93 GLY A C 1
ATOM 706 O O . GLY A 1 93 ? 11.116 -1.172 -7.066 1.00 92.19 93 GLY A O 1
ATOM 707 N N . PHE A 1 94 ? 10.007 -2.435 -8.541 1.00 91.12 94 PHE A N 1
ATOM 708 C CA . PHE A 1 94 ? 9.880 -1.386 -9.550 1.00 91.12 94 PHE A CA 1
ATOM 709 C C . PHE A 1 94 ? 8.736 -1.695 -10.509 1.00 91.12 94 PHE A C 1
ATOM 711 O O . PHE A 1 94 ? 8.459 -2.867 -10.769 1.00 91.12 94 PHE A O 1
ATOM 718 N N . GLN A 1 95 ? 8.106 -0.662 -11.064 1.00 93.81 95 GLN A N 1
ATOM 719 C CA . GLN A 1 95 ? 6.922 -0.830 -11.899 1.00 93.81 95 GLN A CA 1
ATOM 720 C C . GLN A 1 95 ? 7.243 -0.704 -13.396 1.00 93.81 95 GLN A C 1
ATOM 722 O O . GLN A 1 95 ? 8.059 0.140 -13.787 1.00 93.81 95 GLN A O 1
ATOM 727 N N . PRO A 1 96 ? 6.610 -1.527 -14.255 1.00 92.62 96 PRO A N 1
ATOM 728 C CA . PRO A 1 96 ? 6.651 -1.327 -15.698 1.00 92.62 96 PRO A CA 1
ATOM 729 C C . PRO A 1 96 ? 6.182 0.091 -16.043 1.00 92.62 96 PRO A C 1
ATOM 731 O O . PRO A 1 96 ? 5.212 0.579 -15.460 1.00 92.62 96 PRO A O 1
ATOM 734 N N . GLY A 1 97 ? 6.858 0.762 -16.973 1.00 87.31 97 GLY A N 1
ATOM 735 C CA . GLY A 1 97 ? 6.510 2.138 -17.334 1.00 87.31 97 GLY A CA 1
ATOM 736 C C . GLY A 1 97 ? 7.298 3.233 -16.603 1.00 87.31 97 GLY A C 1
ATOM 737 O O . GLY A 1 97 ? 7.072 4.412 -16.861 1.00 87.31 97 GLY A O 1
ATOM 738 N N . CYS A 1 98 ? 8.190 2.870 -15.673 1.00 84.69 98 CYS A N 1
ATOM 739 C CA . CYS A 1 98 ? 8.921 3.841 -14.855 1.00 84.69 98 CYS A CA 1
ATOM 740 C C . CYS A 1 98 ? 10.444 3.863 -15.082 1.00 84.69 98 CYS A C 1
ATOM 742 O O . CYS A 1 98 ? 11.154 4.534 -14.341 1.00 84.69 98 CYS A O 1
ATOM 744 N N . ASN A 1 99 ? 11.002 3.081 -16.015 1.00 72.06 99 ASN A N 1
ATOM 745 C CA . ASN A 1 99 ? 12.452 2.815 -16.031 1.00 72.06 99 ASN A CA 1
ATOM 746 C C . ASN A 1 99 ? 13.290 3.990 -16.584 1.00 72.06 99 ASN A C 1
ATOM 748 O O . ASN A 1 99 ? 12.763 4.953 -17.131 1.00 72.06 99 ASN A O 1
ATOM 752 N N . LEU A 1 100 ? 14.626 3.901 -16.476 1.00 67.06 100 LEU A N 1
ATOM 753 C CA . LEU A 1 100 ? 15.540 4.954 -16.950 1.00 67.06 100 LEU A CA 1
ATOM 754 C C . LEU A 1 100 ? 15.418 5.231 -18.465 1.00 67.06 100 LEU A C 1
ATOM 756 O O . LEU A 1 100 ? 15.713 6.332 -18.912 1.00 67.06 100 LEU A O 1
ATOM 760 N N . GLY A 1 101 ? 14.978 4.265 -19.274 1.00 66.38 101 GLY A N 1
ATOM 761 C CA . GLY A 1 101 ? 14.727 4.494 -20.700 1.00 66.38 101 GLY A CA 1
ATOM 762 C C . GLY A 1 101 ? 13.542 5.434 -20.922 1.00 66.38 101 GLY A C 1
ATOM 763 O O . GLY A 1 101 ? 13.628 6.386 -21.696 1.00 66.38 101 GLY A O 1
ATOM 764 N N . GLU A 1 102 ? 12.459 5.225 -20.180 1.00 63.59 102 GLU A N 1
ATOM 765 C CA . GLU A 1 102 ? 11.290 6.112 -20.192 1.00 63.59 102 GLU A CA 1
ATOM 766 C C . GLU A 1 102 ? 11.597 7.457 -19.550 1.00 63.59 102 GLU A C 1
ATOM 768 O O . GLU A 1 102 ? 11.109 8.487 -20.009 1.00 63.59 102 GLU A O 1
ATOM 773 N N . ALA A 1 103 ? 12.495 7.461 -18.569 1.00 63.19 103 ALA A N 1
ATOM 774 C CA . ALA A 1 103 ? 13.028 8.674 -17.995 1.00 63.19 103 ALA A CA 1
ATOM 775 C C . ALA A 1 103 ? 13.784 9.549 -18.972 1.00 63.19 103 ALA A C 1
ATOM 777 O O . ALA A 1 103 ? 13.528 10.744 -19.063 1.00 63.19 103 ALA A O 1
ATOM 778 N N . LEU A 1 104 ? 14.724 8.951 -19.698 1.00 67.00 104 LEU A N 1
ATOM 779 C CA . LEU A 1 104 ? 15.508 9.654 -20.699 1.00 67.00 104 LEU A CA 1
ATOM 780 C C . LEU A 1 104 ? 14.604 10.151 -21.825 1.00 67.00 104 LEU A C 1
ATOM 782 O O . LEU A 1 104 ? 14.813 11.259 -22.307 1.00 67.00 104 LEU A O 1
ATOM 786 N N . ARG A 1 105 ? 13.558 9.391 -22.185 1.00 67.31 105 ARG A N 1
ATOM 787 C CA . ARG A 1 105 ? 12.528 9.845 -23.127 1.00 67.31 105 ARG A CA 1
ATOM 788 C C . ARG A 1 105 ? 11.761 11.058 -22.595 1.00 67.31 105 ARG A C 1
ATOM 790 O O . ARG A 1 105 ? 11.656 12.054 -23.299 1.00 67.31 105 ARG A O 1
ATOM 797 N N . LEU A 1 106 ? 11.287 11.012 -21.350 1.00 63.53 106 LEU A N 1
ATOM 798 C CA . LEU A 1 106 ? 10.579 12.130 -20.715 1.00 63.53 106 LEU A CA 1
ATOM 799 C C . LEU A 1 106 ? 11.473 13.365 -20.560 1.00 63.53 106 LEU A C 1
ATOM 801 O O . LEU A 1 106 ? 11.022 14.468 -20.836 1.00 63.53 106 LEU A O 1
ATOM 805 N N . ILE A 1 107 ? 12.742 13.195 -20.185 1.00 67.44 107 ILE A N 1
ATOM 806 C CA . ILE A 1 107 ? 13.723 14.287 -20.102 1.00 67.44 107 ILE A CA 1
ATOM 807 C C . ILE A 1 107 ? 14.002 14.869 -21.494 1.00 67.44 107 ILE A C 1
ATOM 809 O O . ILE A 1 107 ? 14.086 16.087 -21.634 1.00 67.44 107 ILE A O 1
ATOM 813 N N . ALA A 1 108 ? 14.121 14.029 -22.525 1.00 71.06 108 ALA A N 1
ATOM 814 C CA . ALA A 1 108 ? 14.310 14.481 -23.902 1.00 71.06 108 ALA A CA 1
ATOM 815 C C . ALA A 1 108 ? 13.086 15.245 -24.440 1.00 71.06 108 ALA A C 1
ATOM 817 O O . ALA A 1 108 ? 13.251 16.198 -25.196 1.00 71.06 108 ALA A O 1
ATOM 818 N N . GLU A 1 109 ? 11.872 14.855 -24.038 1.00 71.31 109 GLU A N 1
ATOM 819 C CA . GLU A 1 109 ? 10.617 15.480 -24.477 1.00 71.31 109 GLU A CA 1
ATOM 820 C C . GLU A 1 109 ? 10.226 16.720 -23.647 1.00 71.31 109 GLU A C 1
ATOM 822 O O . GLU A 1 109 ? 9.653 17.661 -24.193 1.00 71.31 109 GLU A O 1
ATOM 827 N N . LYS A 1 110 ? 10.512 16.737 -22.336 1.00 67.44 110 LYS A N 1
ATOM 828 C CA . LYS A 1 110 ? 9.989 17.728 -21.369 1.00 67.44 110 LYS A CA 1
ATOM 829 C C . LYS A 1 110 ? 11.060 18.504 -20.586 1.00 67.44 110 LYS A C 1
ATOM 831 O O . LYS A 1 110 ? 10.720 19.437 -19.862 1.00 67.44 110 LYS A O 1
ATOM 836 N N . GLY A 1 111 ? 12.342 18.172 -20.742 1.00 64.62 111 GLY A N 1
ATOM 837 C CA . GLY A 1 111 ? 13.460 18.832 -20.057 1.00 64.62 111 GLY A CA 1
ATOM 838 C C . GLY A 1 111 ? 13.720 18.339 -18.622 1.00 64.62 111 GLY A C 1
ATOM 839 O O . GLY A 1 111 ? 12.992 17.522 -18.068 1.00 64.62 111 GLY A O 1
ATOM 840 N N . LEU A 1 112 ? 14.794 18.847 -18.000 1.00 62.84 112 LEU A N 1
ATOM 841 C CA . LEU A 1 112 ? 15.296 18.435 -16.671 1.00 62.84 112 LEU A CA 1
ATOM 842 C C . LEU A 1 112 ? 14.498 18.997 -15.475 1.00 62.84 112 LEU A C 1
ATOM 844 O O . LEU A 1 112 ? 14.909 18.817 -14.333 1.00 62.84 112 LEU A O 1
ATOM 848 N N . GLY A 1 113 ? 13.386 19.699 -15.704 1.00 55.16 113 GLY A N 1
ATOM 849 C CA . GLY A 1 113 ? 12.590 20.300 -14.625 1.00 55.16 113 GLY A CA 1
ATOM 850 C C . GLY A 1 113 ? 11.810 19.289 -13.775 1.00 55.16 113 GLY A C 1
ATOM 851 O O . GLY A 1 113 ? 11.410 19.625 -12.667 1.00 55.16 113 GLY A O 1
ATOM 852 N N . ASP A 1 114 ? 11.624 18.061 -14.274 1.00 52.72 114 ASP A N 1
ATOM 853 C CA . ASP A 1 114 ? 10.661 17.079 -13.742 1.00 52.72 114 ASP A CA 1
ATOM 854 C C . ASP A 1 114 ? 11.318 15.750 -13.306 1.00 52.72 114 ASP A C 1
ATOM 856 O O . ASP A 1 114 ? 10.682 14.699 -13.231 1.00 52.72 114 ASP A O 1
ATOM 860 N N . VAL A 1 115 ? 12.623 15.767 -13.005 1.00 54.72 115 VAL A N 1
ATOM 861 C CA . VAL A 1 115 ? 13.369 14.562 -12.576 1.00 54.72 115 VAL A CA 1
ATOM 862 C C . VAL A 1 115 ? 12.819 13.959 -11.274 1.00 54.72 115 VAL A C 1
ATOM 864 O O . VAL A 1 115 ? 13.030 12.781 -11.003 1.00 54.72 115 VAL A O 1
ATOM 867 N N . ASP A 1 116 ? 12.084 14.744 -10.483 1.00 55.03 116 ASP A N 1
ATOM 868 C CA . ASP A 1 116 ? 11.438 14.299 -9.246 1.00 55.03 116 ASP A CA 1
ATOM 869 C C . ASP A 1 116 ? 10.192 13.422 -9.518 1.00 55.03 116 ASP A C 1
ATOM 871 O O . ASP A 1 116 ? 9.950 12.454 -8.794 1.00 55.03 116 ASP A O 1
ATOM 875 N N . GLN A 1 117 ? 9.450 13.656 -10.616 1.00 55.12 117 GLN A N 1
ATOM 876 C CA . GLN A 1 117 ? 8.388 12.735 -11.076 1.00 55.12 117 GLN A CA 1
ATOM 877 C C . GLN A 1 117 ? 8.951 11.369 -11.474 1.00 55.12 117 GLN A C 1
ATOM 879 O O . GLN A 1 117 ? 8.298 10.336 -11.327 1.00 55.12 117 GLN A O 1
ATOM 884 N N . LEU A 1 118 ? 10.194 11.351 -11.945 1.00 56.50 118 LEU A N 1
ATOM 885 C CA . LEU A 1 118 ? 10.855 10.139 -12.390 1.00 56.50 118 LEU A CA 1
ATOM 886 C C . LEU A 1 118 ? 11.126 9.151 -11.259 1.00 56.50 118 LEU A C 1
ATOM 888 O O . LEU A 1 118 ? 10.903 7.948 -11.394 1.00 56.50 118 LEU A O 1
ATOM 892 N N . VAL A 1 119 ? 11.601 9.681 -10.134 1.00 61.47 119 VAL A N 1
ATOM 893 C CA . VAL A 1 119 ? 11.852 8.905 -8.922 1.00 61.47 119 VAL A CA 1
ATOM 894 C C . VAL A 1 119 ? 10.520 8.466 -8.308 1.00 61.47 119 VAL A C 1
ATOM 896 O O . VAL A 1 119 ? 10.421 7.369 -7.771 1.00 61.47 119 VAL A O 1
ATOM 899 N N . LYS A 1 120 ? 9.457 9.263 -8.456 1.00 79.38 120 LYS A N 1
ATOM 900 C CA . LYS A 1 120 ? 8.136 8.962 -7.888 1.00 79.38 120 LYS A CA 1
ATOM 901 C C . LYS A 1 120 ? 7.268 8.036 -8.737 1.00 79.38 120 LYS A C 1
ATOM 903 O O . LYS A 1 120 ? 6.322 7.491 -8.189 1.00 79.38 120 LYS A O 1
ATOM 908 N N . CYS A 1 121 ? 7.582 7.776 -10.008 1.00 88.94 121 CYS A N 1
ATOM 909 C CA . CYS A 1 121 ? 6.713 6.975 -10.886 1.00 88.94 121 CYS A CA 1
ATOM 910 C C . CYS A 1 121 ? 6.335 5.603 -10.295 1.00 88.94 121 CYS A C 1
ATOM 912 O O . CYS A 1 121 ? 5.156 5.248 -10.241 1.00 88.94 121 CYS A O 1
ATOM 914 N N . SER A 1 122 ? 7.317 4.832 -9.806 1.00 93.06 122 SER A N 1
ATOM 915 C CA . SER A 1 122 ? 7.025 3.533 -9.173 1.00 93.06 122 SER A CA 1
ATOM 916 C C . SER A 1 122 ? 6.315 3.695 -7.826 1.00 93.06 122 SER A C 1
ATOM 918 O O . SER A 1 122 ? 5.518 2.835 -7.465 1.00 93.06 122 SER A O 1
ATOM 920 N N . HIS A 1 123 ? 6.573 4.791 -7.107 1.00 94.81 123 HIS A N 1
ATOM 921 C CA . HIS A 1 123 ? 5.942 5.104 -5.822 1.00 94.81 123 HIS A CA 1
ATOM 922 C C . HIS A 1 123 ? 4.443 5.394 -6.003 1.00 94.81 123 HIS A C 1
ATOM 924 O O . HIS A 1 123 ? 3.583 4.739 -5.415 1.00 94.81 123 HIS A O 1
ATOM 930 N N . GLU A 1 124 ? 4.124 6.306 -6.922 1.00 95.31 124 GLU A N 1
ATOM 931 C CA . GLU A 1 124 ? 2.773 6.774 -7.241 1.00 95.31 124 GLU A CA 1
ATOM 932 C C . GLU A 1 124 ? 1.937 5.719 -7.981 1.00 95.31 124 GLU A C 1
ATOM 934 O O . GLU A 1 124 ? 0.705 5.751 -7.949 1.00 95.31 124 GLU A O 1
ATOM 939 N N . ARG A 1 125 ? 2.576 4.711 -8.596 1.00 96.69 125 ARG A N 1
ATOM 940 C CA . ARG A 1 125 ? 1.866 3.601 -9.250 1.00 96.69 125 ARG A CA 1
ATOM 941 C C . ARG A 1 125 ? 0.880 2.896 -8.315 1.00 96.69 125 ARG A C 1
ATOM 943 O O . ARG A 1 125 ? -0.150 2.435 -8.802 1.00 96.69 125 ARG A O 1
ATOM 950 N N . SER A 1 126 ? 1.159 2.827 -7.013 1.00 98.19 126 SER A N 1
ATOM 951 C CA . SER A 1 126 ? 0.229 2.278 -6.015 1.00 98.19 126 SER A CA 1
ATOM 952 C C . SER A 1 126 ? -1.144 2.961 -6.064 1.00 98.19 126 SER A C 1
ATOM 954 O O . SER A 1 126 ? -2.166 2.277 -6.092 1.00 98.19 126 SER A O 1
ATOM 956 N N . ILE A 1 127 ? -1.176 4.292 -6.183 1.00 98.38 127 ILE A N 1
ATOM 957 C CA . ILE A 1 127 ? -2.408 5.080 -6.311 1.00 98.38 127 ILE A CA 1
ATOM 958 C C . ILE A 1 127 ? -3.133 4.723 -7.607 1.00 98.38 127 ILE A C 1
ATOM 960 O O . ILE A 1 127 ? -4.329 4.445 -7.586 1.00 98.38 127 ILE A O 1
ATOM 964 N N . HIS A 1 128 ? -2.423 4.688 -8.735 1.00 97.88 128 HIS A N 1
ATOM 965 C CA . HIS A 1 128 ? -3.041 4.377 -10.026 1.00 97.88 128 HIS A CA 1
ATOM 966 C C . HIS A 1 128 ? -3.601 2.955 -10.097 1.00 97.88 128 HIS A C 1
ATOM 968 O O . HIS A 1 128 ? -4.662 2.762 -10.680 1.00 97.88 128 HIS A O 1
ATOM 974 N N . LEU A 1 129 ? -2.930 1.973 -9.487 1.00 98.50 129 LEU A N 1
ATOM 975 C CA . LEU A 1 129 ? -3.447 0.605 -9.380 1.00 98.50 129 LEU A CA 1
ATOM 976 C C . LEU A 1 129 ? -4.715 0.546 -8.521 1.00 98.50 129 LEU A C 1
ATOM 978 O O . LEU A 1 129 ? -5.640 -0.196 -8.843 1.00 98.50 129 LEU A O 1
ATOM 982 N N . PHE A 1 130 ? -4.781 1.341 -7.450 1.00 98.56 130 PHE A N 1
ATOM 983 C CA . PHE A 1 130 ? -5.987 1.438 -6.635 1.00 98.56 130 PHE A CA 1
ATOM 984 C C . PHE A 1 130 ? -7.130 2.153 -7.374 1.00 98.56 130 PHE A C 1
ATOM 986 O O . PHE A 1 130 ? -8.267 1.709 -7.318 1.00 98.56 130 PHE A O 1
ATOM 993 N N . ILE A 1 131 ? -6.847 3.225 -8.121 1.00 98.56 131 ILE A N 1
ATOM 994 C CA . ILE A 1 131 ? -7.852 3.887 -8.971 1.00 98.56 131 ILE A CA 1
ATOM 995 C C . ILE A 1 131 ? -8.376 2.918 -10.036 1.00 98.56 131 ILE A C 1
ATOM 997 O O . ILE A 1 131 ? -9.582 2.828 -10.241 1.00 98.56 131 ILE A O 1
ATOM 1001 N N . ASP A 1 132 ? -7.489 2.172 -10.696 1.00 98.44 132 ASP A N 1
ATOM 1002 C CA . ASP A 1 132 ? -7.872 1.179 -11.701 1.00 98.44 132 ASP A CA 1
ATOM 1003 C C . ASP A 1 132 ? -8.788 0.094 -11.115 1.00 98.44 132 ASP A C 1
ATOM 1005 O O . ASP A 1 132 ? -9.769 -0.284 -11.755 1.00 98.44 132 ASP A O 1
ATOM 1009 N N . SER A 1 133 ? -8.548 -0.345 -9.874 1.00 97.94 133 SER A N 1
ATOM 1010 C CA . SER A 1 133 ? -9.411 -1.334 -9.216 1.00 97.94 133 SER A CA 1
ATOM 1011 C C . SER A 1 133 ? -10.812 -0.802 -8.891 1.00 97.94 133 SER A C 1
ATOM 1013 O O . SER A 1 133 ? -11.763 -1.581 -8.917 1.00 97.94 133 SER A O 1
ATOM 1015 N N . LEU A 1 134 ? -10.956 0.508 -8.651 1.00 97.94 134 LEU A N 1
ATOM 1016 C CA . LEU A 1 134 ? -12.257 1.172 -8.496 1.00 97.94 134 LEU A CA 1
ATOM 1017 C C . LEU A 1 134 ? -12.996 1.332 -9.830 1.00 97.94 134 LEU A C 1
ATOM 1019 O O . LEU A 1 134 ? -14.220 1.322 -9.867 1.00 97.94 134 LEU A O 1
ATOM 1023 N N . LEU A 1 135 ? -12.269 1.530 -10.930 1.00 98.19 135 LEU A N 1
ATOM 1024 C CA . LEU A 1 135 ? -12.872 1.763 -12.246 1.00 98.19 135 LEU A CA 1
ATOM 1025 C C . LEU A 1 135 ? -13.195 0.463 -12.996 1.00 98.19 135 LEU A C 1
ATOM 1027 O O . LEU A 1 135 ? -14.062 0.464 -13.868 1.00 98.19 135 LEU A O 1
ATOM 1031 N N . ASN A 1 136 ? -12.522 -0.641 -12.660 1.00 97.19 136 ASN A N 1
ATOM 1032 C CA . ASN A 1 136 ? -12.645 -1.930 -13.346 1.00 97.19 136 ASN A CA 1
ATOM 1033 C C . ASN A 1 136 ? -13.173 -3.036 -12.415 1.00 97.19 136 ASN A C 1
ATOM 1035 O O . ASN A 1 136 ? -12.653 -4.154 -12.403 1.00 97.19 136 ASN A O 1
ATOM 1039 N N . GLU A 1 137 ? -14.229 -2.743 -11.650 1.00 94.88 137 GLU A N 1
ATOM 1040 C CA . GLU A 1 137 ? -14.807 -3.661 -10.651 1.00 94.88 137 GLU A CA 1
ATOM 1041 C C . GLU A 1 137 ? -15.245 -5.019 -11.230 1.00 94.88 137 GLU A C 1
ATOM 1043 O O . GLU A 1 137 ? -15.144 -6.043 -10.557 1.00 94.88 137 GLU A O 1
ATOM 1048 N N . GLU A 1 138 ? -15.700 -5.059 -12.488 1.00 96.44 138 GLU A N 1
ATOM 1049 C CA . GLU A 1 138 ? -16.136 -6.304 -13.143 1.00 96.44 138 GLU A CA 1
ATOM 1050 C C . GLU A 1 138 ? -14.974 -7.257 -13.467 1.00 96.44 138 GLU A C 1
ATOM 1052 O O . GLU A 1 138 ? -15.184 -8.458 -13.669 1.00 96.44 138 GLU A O 1
ATOM 1057 N N . LYS A 1 139 ? -13.748 -6.731 -13.566 1.00 95.56 139 LYS A N 1
ATOM 1058 C CA . LYS A 1 139 ? -12.544 -7.478 -13.958 1.00 95.56 139 LYS A CA 1
ATOM 1059 C C . LYS A 1 139 ? -11.349 -7.047 -13.104 1.00 95.56 139 LYS A C 1
ATOM 1061 O O . LYS A 1 139 ? -10.392 -6.480 -13.637 1.00 95.56 139 LYS A O 1
ATOM 1066 N N . PRO A 1 140 ? -11.379 -7.321 -11.789 1.00 95.19 140 PRO A N 1
ATOM 1067 C CA . PRO A 1 140 ? -10.301 -6.924 -10.905 1.00 95.19 140 PRO A CA 1
ATOM 1068 C C . PRO A 1 140 ? -9.015 -7.679 -11.249 1.00 95.19 140 PRO A C 1
ATOM 1070 O O . PRO A 1 140 ? -9.028 -8.851 -11.638 1.00 95.19 140 PRO A O 1
ATOM 1073 N N . SER A 1 141 ? -7.882 -7.011 -11.047 1.00 96.62 141 SER A N 1
ATOM 1074 C CA . SER A 1 141 ? -6.582 -7.677 -11.078 1.00 96.62 141 SER A CA 1
ATOM 1075 C C . SER A 1 141 ? -6.469 -8.683 -9.929 1.00 96.62 141 SER A C 1
ATOM 1077 O O . SER A 1 141 ? -6.827 -8.389 -8.790 1.00 96.62 141 SER A O 1
ATOM 1079 N N . MET A 1 142 ? -5.936 -9.869 -10.221 1.00 96.00 142 MET A N 1
ATOM 1080 C CA . MET A 1 142 ? -5.791 -10.948 -9.242 1.00 96.00 142 MET A CA 1
ATOM 1081 C C . MET A 1 142 ? -4.385 -10.963 -8.640 1.00 96.00 142 MET A C 1
ATOM 1083 O O . MET A 1 142 ? -3.392 -11.003 -9.367 1.00 96.00 142 MET A O 1
ATOM 1087 N N . ALA A 1 143 ? -4.303 -10.998 -7.310 1.00 96.81 143 ALA A N 1
ATOM 1088 C CA . ALA A 1 143 ? -3.068 -11.262 -6.580 1.00 96.81 143 ALA A CA 1
ATOM 1089 C C . ALA A 1 143 ? -3.004 -12.735 -6.151 1.00 96.81 143 ALA A C 1
ATOM 1091 O O . ALA A 1 143 ? -4.021 -13.339 -5.808 1.00 96.81 143 ALA A O 1
ATOM 1092 N N . TYR A 1 144 ? -1.799 -13.306 -6.135 1.00 96.81 144 TYR A N 1
ATOM 1093 C CA . TYR A 1 144 ? -1.571 -14.695 -5.744 1.00 96.81 144 TYR A CA 1
ATOM 1094 C C . TYR A 1 144 ? -0.627 -14.760 -4.553 1.00 96.81 144 TYR A C 1
ATOM 1096 O O . TYR A 1 144 ? 0.461 -14.182 -4.573 1.00 96.81 144 TYR A O 1
ATOM 1104 N N . ARG A 1 145 ? -1.029 -15.499 -3.516 1.00 96.56 145 ARG A N 1
ATOM 1105 C CA . ARG A 1 145 ? -0.173 -15.743 -2.355 1.00 96.56 145 ARG A CA 1
ATOM 1106 C C . ARG A 1 145 ? 1.026 -16.583 -2.785 1.00 96.56 145 ARG A C 1
ATOM 1108 O O . ARG A 1 145 ? 0.862 -17.641 -3.391 1.00 96.56 145 ARG A O 1
ATOM 1115 N N . CYS A 1 146 ? 2.221 -16.130 -2.433 1.00 96.19 146 CYS A N 1
ATOM 1116 C CA . CYS A 1 146 ? 3.456 -16.833 -2.742 1.00 96.19 146 CYS A CA 1
ATOM 1117 C C . CYS A 1 146 ? 4.494 -16.623 -1.642 1.00 96.19 146 CYS A C 1
ATOM 1119 O O . CYS A 1 146 ? 4.452 -15.621 -0.934 1.00 96.19 146 CYS A O 1
ATOM 1121 N N . ASN A 1 147 ? 5.428 -17.568 -1.510 1.00 93.69 147 ASN A N 1
ATOM 1122 C CA . ASN A 1 147 ? 6.491 -17.484 -0.507 1.00 93.69 147 ASN A CA 1
ATOM 1123 C C . ASN A 1 147 ? 7.591 -16.497 -0.911 1.00 93.69 147 ASN A C 1
ATOM 1125 O O . ASN A 1 147 ? 8.150 -15.827 -0.052 1.00 93.69 147 ASN A O 1
ATOM 1129 N N . THR A 1 148 ? 7.920 -16.423 -2.205 1.00 94.31 148 THR A N 1
ATOM 1130 C CA . THR A 1 148 ? 8.931 -15.495 -2.725 1.00 94.31 148 THR A CA 1
ATOM 1131 C C . THR A 1 148 ? 8.555 -14.994 -4.115 1.00 94.31 148 THR A C 1
ATOM 1133 O O . THR A 1 148 ? 7.795 -15.639 -4.845 1.00 94.31 148 THR A O 1
ATOM 1136 N N . LYS A 1 149 ? 9.133 -13.856 -4.506 1.00 93.62 149 LYS A N 1
ATOM 1137 C CA . LYS A 1 149 ? 8.984 -13.288 -5.849 1.00 93.62 149 LYS A CA 1
ATOM 1138 C C . LYS A 1 149 ? 9.468 -14.259 -6.933 1.00 93.62 149 LYS A C 1
ATOM 1140 O O . LYS A 1 149 ? 8.792 -14.446 -7.937 1.00 93.62 149 LYS A O 1
ATOM 1145 N N . GLU A 1 150 ? 10.593 -14.930 -6.711 1.00 96.31 150 GLU A N 1
ATOM 1146 C CA . GLU A 1 150 ? 11.216 -15.835 -7.685 1.00 96.31 150 GLU A CA 1
ATOM 1147 C C . GLU A 1 150 ? 10.357 -17.083 -7.928 1.00 96.31 150 GLU A C 1
ATOM 1149 O O . GLU A 1 150 ? 10.316 -17.611 -9.039 1.00 96.31 150 GLU A O 1
ATOM 1154 N N . ALA A 1 151 ? 9.660 -17.575 -6.897 1.00 96.75 151 ALA A N 1
ATOM 1155 C CA . ALA A 1 151 ? 8.718 -18.680 -7.046 1.00 96.75 151 ALA A CA 1
ATOM 1156 C C . ALA A 1 151 ? 7.486 -18.264 -7.867 1.00 96.75 151 ALA A C 1
ATOM 1158 O O . ALA A 1 151 ? 7.013 -19.043 -8.701 1.00 96.75 151 ALA A O 1
ATOM 1159 N N . PHE A 1 152 ? 7.003 -17.031 -7.678 1.00 96.88 152 PHE A N 1
ATOM 1160 C CA . PHE A 1 152 ? 5.926 -16.467 -8.490 1.00 96.88 152 PHE A CA 1
ATOM 1161 C C . PHE A 1 152 ? 6.354 -16.304 -9.956 1.00 96.88 152 PHE A C 1
ATOM 1163 O O . PHE A 1 152 ? 5.639 -16.759 -10.845 1.00 96.88 152 PHE A O 1
ATOM 1170 N N . GLU A 1 153 ? 7.549 -15.764 -10.216 1.00 95.81 153 GLU A N 1
ATOM 1171 C CA . GLU A 1 153 ? 8.099 -15.601 -11.574 1.00 95.81 153 GLU A CA 1
ATOM 1172 C C . GLU A 1 153 ? 8.281 -16.935 -12.316 1.00 95.81 153 GLU A C 1
ATOM 1174 O O . GLU A 1 153 ? 8.136 -16.995 -13.536 1.00 95.81 153 GLU A O 1
ATOM 1179 N N . LYS A 1 154 ? 8.536 -18.030 -11.588 1.00 97.06 154 LYS A N 1
ATOM 1180 C CA . LYS A 1 154 ? 8.594 -19.397 -12.139 1.00 97.06 154 LYS A CA 1
ATOM 1181 C C . LYS A 1 154 ? 7.217 -20.044 -12.345 1.00 97.06 154 LYS A C 1
ATOM 1183 O O . LYS A 1 154 ? 7.154 -21.205 -12.744 1.00 97.06 154 LYS A O 1
ATOM 1188 N N . GLY A 1 155 ? 6.123 -19.341 -12.047 1.00 96.19 155 GLY A N 1
ATOM 1189 C CA . GLY A 1 155 ? 4.755 -19.845 -12.201 1.00 96.19 155 GLY A CA 1
ATOM 1190 C C . GLY A 1 155 ? 4.328 -20.865 -11.140 1.00 96.19 155 GLY A C 1
ATOM 1191 O O . GLY A 1 155 ? 3.348 -21.578 -11.340 1.00 96.19 155 GLY A O 1
ATOM 1192 N N . LEU A 1 156 ? 5.037 -20.956 -10.009 1.00 96.56 156 LEU A N 1
ATOM 1193 C CA . LEU A 1 156 ? 4.754 -21.955 -8.967 1.00 96.56 156 LEU A CA 1
ATOM 1194 C C . LEU A 1 156 ? 3.584 -21.555 -8.051 1.00 96.56 156 LEU A C 1
ATOM 1196 O O . LEU A 1 156 ? 3.024 -22.398 -7.354 1.00 96.56 156 LEU A O 1
ATOM 1200 N N . CYS A 1 157 ? 3.202 -20.277 -8.056 1.00 95.56 157 CYS A N 1
ATOM 1201 C CA . CYS A 1 157 ? 2.197 -19.697 -7.166 1.00 95.56 157 CYS A CA 1
ATOM 1202 C C . CYS A 1 157 ? 1.001 -19.143 -7.952 1.00 95.56 157 CYS A C 1
ATOM 1204 O O . CYS A 1 157 ? 0.765 -17.941 -7.957 1.00 95.56 157 CYS A O 1
ATOM 1206 N N . LEU A 1 158 ? 0.257 -20.020 -8.631 1.00 94.81 158 LEU A N 1
ATOM 1207 C CA . LEU A 1 158 ? -0.943 -19.660 -9.411 1.00 94.81 158 LEU A CA 1
ATOM 1208 C C . LEU A 1 158 ? -2.234 -20.272 -8.839 1.00 94.81 158 LEU A C 1
ATOM 1210 O O . LEU A 1 158 ? -3.283 -20.271 -9.477 1.00 94.81 158 LEU A O 1
ATOM 1214 N N . SER A 1 159 ? -2.157 -20.835 -7.632 1.00 91.38 159 SER A N 1
ATOM 1215 C CA . SER A 1 159 ? -3.303 -21.441 -6.958 1.00 91.38 159 SER A CA 1
ATOM 1216 C C . SER A 1 159 ? -4.140 -20.383 -6.240 1.00 91.38 159 SER A C 1
ATOM 1218 O O . SER A 1 159 ? -3.611 -19.585 -5.471 1.00 91.38 159 SER A O 1
ATOM 1220 N N . CYS A 1 160 ? -5.460 -20.447 -6.422 1.00 88.56 160 CYS A N 1
ATOM 1221 C CA . CYS A 1 160 ? -6.443 -19.695 -5.633 1.00 88.56 160 CYS A CA 1
ATOM 1222 C C . CYS A 1 160 ? -7.049 -20.526 -4.486 1.00 88.56 160 CYS A C 1
ATOM 1224 O O . CYS A 1 160 ? -8.018 -20.103 -3.855 1.00 88.56 160 CYS A O 1
ATOM 1226 N N . ARG A 1 161 ? -6.535 -21.737 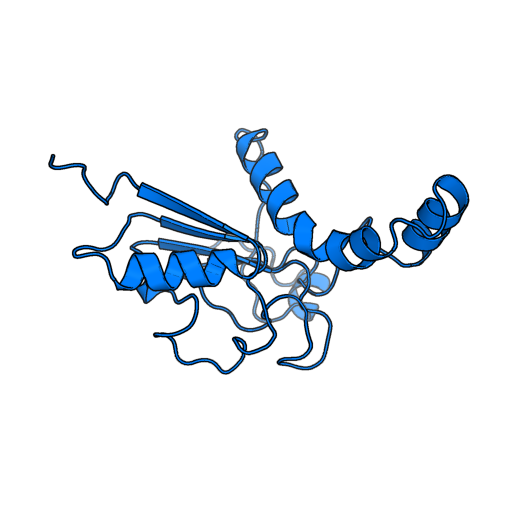-4.230 1.00 79.00 161 ARG A N 1
ATOM 1227 C CA . ARG A 1 161 ? -7.020 -22.574 -3.124 1.00 79.00 161 ARG A CA 1
ATOM 1228 C C . ARG A 1 161 ? -6.515 -22.016 -1.793 1.00 79.00 161 ARG A C 1
ATOM 1230 O O . ARG A 1 161 ? -5.353 -21.634 -1.685 1.00 79.00 161 ARG A O 1
ATOM 1237 N N . LYS A 1 162 ? -7.387 -22.002 -0.780 1.00 57.34 162 LYS A N 1
ATOM 1238 C CA . LYS A 1 162 ? -6.988 -21.762 0.613 1.00 57.34 162 LYS A CA 1
ATOM 1239 C C . LYS A 1 162 ? -6.023 -22.880 1.026 1.00 57.34 162 LYS A C 1
ATOM 1241 O O . LYS A 1 162 ? -6.436 -24.037 1.026 1.00 57.34 162 LYS A O 1
ATOM 1246 N N . ASN A 1 163 ? -4.772 -22.530 1.319 1.00 43.19 163 ASN A N 1
ATOM 1247 C CA . ASN A 1 163 ? -3.880 -23.383 2.108 1.00 43.19 163 ASN A CA 1
ATOM 1248 C C . ASN A 1 163 ? -4.175 -23.145 3.583 1.00 43.19 163 ASN A C 1
ATOM 1250 O O . ASN A 1 163 ? -4.192 -21.948 3.962 1.00 43.19 163 ASN A O 1
#

pLDDT: mean 90.69, std 12.82, range [43.19, 98.94]

Radius of gyration: 17.02 Å; Cα contacts (8 Å, |Δi|>4): 293; chains: 1; bounding box: 41×44×45 Å

Organism: NCBI:txid357696

Mean predicted aligned error: 5.59 Å

Secondary structure (DSSP, 8-state):
----GGG-EEEEETHHHHHHHHHHHTSSS-EEEEEEES-B-TTTTT--GGGS--GGGEEEEEEE-----SSTTTSSB--S--SSEEE-GGGSS--TT-SHHHHHHHHHHH-GGGHHHHHHHHHHHHHHHHHHHHH-TTSPPPP---S-HHHHHTT-----S--

InterPro domains:
  IPR000734 Triacylglycerol lipase family [PR00821] (7-25)
  IPR000734 Triacylglycerol lipase family [PR00821] (121-136)
  IPR000734 Triacylglycerol lipase family [PR00821] (152-163)
  IPR000734 Triacylglycerol lipase family [PTHR11610] (2-162)
  IPR002330 Lipoprotein lipase [PR00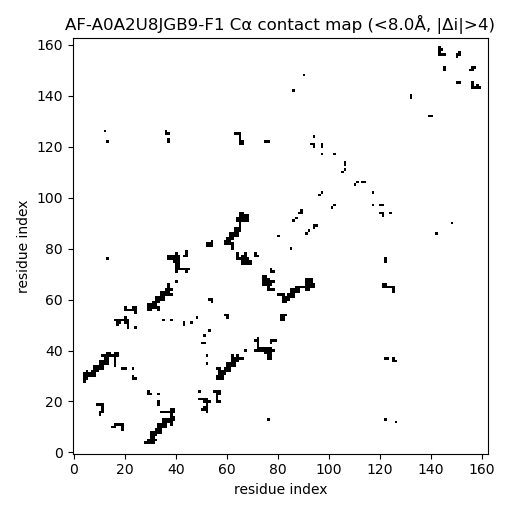822] (21-33)
  IPR002330 Lipoprotein lipase [PR00822] (69-85)
  IPR013818 Lipase [PF00151] (1-163)
  IPR029058 Alpha/Beta hydrolase fold [G3DSA:3.40.50.1820] (1-163)
  IPR029058 Alpha/Beta hydrolase fold [SSF53474] (2-162)

Nearest PDB structures (foldseek):
  6ob0-assembly3_C  TM=9.013E-01  e=3.153E-26  Homo sapiens
  6e7k-assembly1_A  TM=9.627E-01  e=1.938E-24  Homo sapiens
  6oau-assembly2_B  TM=9.896E-01  e=1.982E-23  Homo sapiens
  6oaz-assembly3_C  TM=9.911E-01  e=1.043E-22  Homo sapiens
  6u7m-assembly1_A  TM=9.702E-01  e=1.983E-20  Bos taurus

Sequence (163 aa):
FNYPLNNLHLLGYSLGAHAAGIAGNLTKKKVNRITGLDPAGPTFEYADELTRLSPDDADFVDVLHTYTRGSPDRSIGIQKPVGHIDIYPNGGGFQPGCNLGEALRLIAEKGLGDVDQLVKCSHERSIHLFIDSLLNEEKPSMAYRCNTKEAFEKGLCLSCRKN